Protein AF-A0A7S3DRD8-F1 (afdb_monomer_lite)

pLDDT: mean 80.16, std 14.07, range [37.59, 97.19]

Organism: NCBI:txid265537

Radius of gyration: 18.15 Å; chains: 1; bounding box: 46×50×41 Å

Foldseek 3Di:
DPDDDPDDDDDPVNCPVPVDDDLPALVVLLVVQAQFEEEFEEAPVSQVVLQVSCCSVPNVCRPPDDPVDDPQDKDWDADPPGGIRIYHRQADPVSRVVVLVVLCPPPPPRNGPYYHYDHDPCCVVPPCPPPVVVVVVVVD

Sequence (140 aa):
KTQEVLAWGWKHHSTHECNLKTRDAPSLLEHTLRHRNLTFVGDSMIRHLYHATCRQVGHGDAGAYNTSLGKWSDYSRHYKPDTTLDFKWAPYTDQLVEVVNQQLKLTDGKRPDVLIIGGGAWDLLHRTRDAANRTLLDSN

Secondary structure (DSSP, 8-state):
-----------GGGGTTTT------HHHHHHHHTT-EEEEEESHHHHHHHHHHHHHTT-TTTT---TTS-TT--EEEEETTTEEEEEEE--SHHHHHHHHHHHHT--SS---SEEEEE--HHHHHHTTTSHHHHHHHTT-

Structure (mmCIF, N/CA/C/O backbone):
data_AF-A0A7S3DRD8-F1
#
_entry.id   AF-A0A7S3DRD8-F1
#
loop_
_atom_site.group_PDB
_atom_site.id
_atom_site.type_symbol
_atom_site.label_atom_id
_atom_site.label_alt_id
_atom_site.label_comp_id
_atom_site.label_asym_id
_atom_site.label_entity_id
_atom_site.label_seq_id
_atom_site.pdbx_PDB_ins_code
_atom_site.Cartn_x
_atom_site.Cartn_y
_atom_site.Cartn_z
_atom_site.occupancy
_atom_site.B_iso_or_equiv
_atom_site.auth_seq_id
_atom_site.auth_comp_id
_atom_site.auth_asym_id
_atom_site.auth_atom_id
_atom_site.pdbx_PDB_model_num
ATOM 1 N N . LYS A 1 1 ? -11.146 31.100 -6.880 1.00 37.59 1 LYS A N 1
ATOM 2 C CA . LYS A 1 1 ? -11.158 30.426 -8.200 1.00 37.59 1 LYS A CA 1
ATOM 3 C C . LYS A 1 1 ? -10.933 28.944 -7.950 1.00 37.59 1 LYS A C 1
ATOM 5 O O . LYS A 1 1 ? -9.840 28.587 -7.539 1.00 37.59 1 LYS A O 1
ATOM 10 N N . THR A 1 2 ? -11.966 28.120 -8.079 1.00 44.19 2 THR A N 1
ATOM 11 C CA . THR A 1 2 ? -11.849 26.657 -8.036 1.00 44.19 2 THR A CA 1
ATOM 12 C C . THR A 1 2 ? -11.122 26.233 -9.307 1.00 44.19 2 THR A C 1
ATOM 14 O O . THR A 1 2 ? -11.596 26.500 -10.406 1.00 44.19 2 THR A O 1
ATOM 17 N N . GLN A 1 3 ? -9.914 25.699 -9.163 1.00 49.53 3 GLN A N 1
ATOM 18 C CA . GLN A 1 3 ? -9.120 25.217 -10.285 1.00 49.53 3 GLN A CA 1
ATOM 19 C C . GLN A 1 3 ? -9.735 23.895 -10.754 1.00 49.53 3 GLN A C 1
ATOM 21 O O . GLN A 1 3 ? -9.782 22.939 -9.982 1.00 49.53 3 GLN A O 1
ATOM 26 N N . GLU A 1 4 ? -10.250 23.850 -11.984 1.00 54.88 4 GLU A N 1
ATOM 27 C CA . GLU A 1 4 ? -10.707 22.595 -12.581 1.00 54.88 4 GLU A CA 1
ATOM 28 C C . GLU A 1 4 ? -9.502 21.670 -12.763 1.00 54.88 4 GLU A C 1
ATOM 30 O O . GLU A 1 4 ? -8.574 21.952 -13.523 1.00 54.88 4 GLU A O 1
ATOM 35 N N . VAL A 1 5 ? -9.494 20.567 -12.017 1.00 64.81 5 VAL A N 1
ATOM 36 C CA . VAL A 1 5 ? -8.514 19.500 -12.191 1.00 64.81 5 VAL A CA 1
ATOM 37 C C . VAL A 1 5 ? -9.007 18.629 -13.343 1.00 64.81 5 VAL A C 1
ATOM 39 O O . VAL A 1 5 ? -9.968 17.879 -13.189 1.00 64.81 5 VAL A O 1
ATOM 42 N N . LEU A 1 6 ? -8.358 18.730 -14.505 1.00 69.12 6 LEU A N 1
ATOM 43 C CA . LEU A 1 6 ? -8.594 17.818 -15.624 1.00 69.12 6 LEU A CA 1
ATOM 44 C C . LEU A 1 6 ? -8.043 16.435 -15.254 1.00 69.12 6 LEU A C 1
ATOM 46 O O . LEU A 1 6 ? -6.847 16.176 -15.379 1.00 69.12 6 LEU A O 1
ATOM 50 N N . ALA A 1 7 ? -8.916 15.555 -14.770 1.00 70.06 7 ALA A N 1
ATOM 51 C CA . ALA A 1 7 ? -8.588 14.170 -14.461 1.00 70.06 7 ALA A CA 1
ATOM 52 C C . ALA A 1 7 ? -9.346 13.221 -15.397 1.00 70.06 7 ALA A C 1
ATOM 54 O O . ALA A 1 7 ? -10.546 13.381 -15.625 1.00 70.06 7 ALA A O 1
ATOM 55 N N . TRP A 1 8 ? -8.649 12.209 -15.920 1.00 75.56 8 TRP A N 1
ATOM 56 C CA . TRP A 1 8 ? -9.304 11.076 -16.571 1.00 75.56 8 TRP A CA 1
ATOM 57 C C . TRP A 1 8 ? -9.990 10.220 -15.507 1.00 75.56 8 TRP A C 1
ATOM 59 O O . TRP A 1 8 ? -9.401 9.907 -14.472 1.00 75.56 8 TRP A O 1
ATOM 69 N N . GLY A 1 9 ? -11.230 9.827 -15.768 1.00 74.50 9 GLY A N 1
ATOM 70 C CA . GLY A 1 9 ? -12.009 8.996 -14.863 1.00 74.50 9 GLY A CA 1
ATOM 71 C C . GLY A 1 9 ? -13.046 8.185 -15.620 1.00 74.50 9 GLY A C 1
ATOM 72 O O . GLY A 1 9 ? -13.429 8.526 -16.742 1.00 74.50 9 GLY A O 1
ATOM 73 N N . TRP A 1 10 ? -13.503 7.101 -14.999 1.00 74.38 10 TRP A N 1
ATOM 74 C CA . TRP A 1 10 ? -14.639 6.344 -15.508 1.00 74.38 10 TRP A CA 1
ATOM 75 C C . TRP A 1 10 ? -15.873 7.244 -15.506 1.00 74.38 10 TRP A C 1
ATOM 77 O O . TRP A 1 10 ? -16.213 7.839 -14.483 1.00 74.38 10 TRP A O 1
ATOM 87 N N . LYS A 1 11 ? -16.528 7.379 -16.663 1.00 71.75 11 LYS A N 1
ATOM 88 C CA . LYS A 1 11 ? -17.742 8.190 -16.766 1.00 71.75 11 LYS A CA 1
ATOM 89 C C . LYS A 1 11 ? -18.858 7.505 -15.987 1.00 71.75 11 LYS A C 1
ATOM 91 O O . LYS A 1 11 ? -18.959 6.283 -16.004 1.00 71.75 11 LYS A O 1
ATOM 96 N N . HIS A 1 12 ? -19.738 8.297 -15.377 1.00 64.94 12 HIS A N 1
ATOM 97 C CA . HIS A 1 12 ? -20.842 7.781 -14.564 1.00 64.94 12 HIS A CA 1
ATOM 98 C C . HIS A 1 12 ? -21.689 6.736 -15.307 1.00 64.94 12 HIS A C 1
ATOM 100 O O . HIS A 1 12 ? -22.111 5.774 -14.693 1.00 64.94 12 HIS A O 1
ATOM 106 N N . HIS A 1 13 ? -21.904 6.870 -16.623 1.00 66.62 13 HIS A N 1
ATOM 107 C CA . HIS A 1 13 ? -22.649 5.882 -17.421 1.00 66.62 13 HIS A CA 1
ATOM 108 C C . HIS A 1 13 ? -21.905 4.551 -17.618 1.00 66.62 13 HIS A C 1
ATOM 110 O O . HIS A 1 13 ? -22.546 3.512 -17.697 1.00 66.62 13 HIS A O 1
ATOM 116 N N . SER A 1 14 ? -20.569 4.564 -17.647 1.00 68.12 14 SER A N 1
ATOM 117 C CA . SER A 1 14 ? -19.736 3.369 -17.844 1.00 68.12 14 SER A CA 1
ATOM 118 C C . SER A 1 14 ? -19.757 2.416 -16.645 1.00 68.12 14 SER A C 1
ATOM 120 O O . SER A 1 14 ? -19.257 1.302 -16.739 1.00 68.12 14 SER A O 1
ATOM 122 N N . THR A 1 15 ? -20.296 2.853 -15.504 1.00 68.56 15 THR A N 1
ATOM 123 C CA . THR A 1 15 ? -20.281 2.101 -14.245 1.00 68.56 15 THR A CA 1
ATOM 124 C C . THR A 1 15 ? -21.640 1.499 -13.869 1.00 68.56 15 THR A C 1
ATOM 126 O O . THR A 1 15 ? -21.683 0.662 -12.965 1.00 68.56 15 THR A O 1
ATOM 129 N N . HIS A 1 16 ? -22.738 1.867 -14.555 1.00 64.94 16 HIS A N 1
ATOM 130 C CA . HIS A 1 16 ? -24.095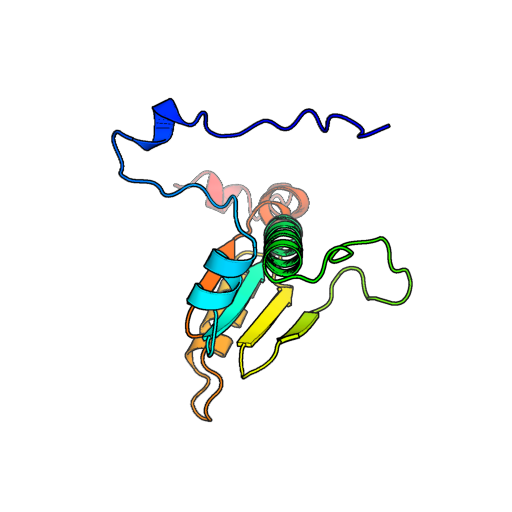 1.352 -14.262 1.00 64.94 16 HIS A CA 1
ATOM 131 C C . HIS A 1 16 ? -24.257 -0.117 -14.617 1.00 64.94 16 HIS A C 1
ATOM 133 O O . HIS A 1 16 ? -24.883 -0.850 -13.860 1.00 64.94 16 HIS A O 1
ATOM 139 N N . GLU A 1 17 ? -23.649 -0.559 -15.716 1.00 74.81 17 GLU A N 1
ATOM 140 C CA . GLU A 1 17 ? -23.740 -1.953 -16.169 1.00 74.81 17 GLU A CA 1
ATOM 141 C C . GLU A 1 17 ? -23.126 -2.933 -15.155 1.00 74.81 17 GLU A C 1
ATOM 143 O O . GLU A 1 17 ? -23.552 -4.081 -15.059 1.00 74.81 17 GLU A O 1
ATOM 148 N N . CYS A 1 18 ? -22.183 -2.457 -14.332 1.00 73.56 18 CYS A N 1
ATOM 149 C CA . CYS A 1 18 ? -21.455 -3.265 -13.352 1.00 73.56 18 CYS A CA 1
ATOM 150 C C . CYS A 1 18 ? -21.769 -2.902 -11.890 1.00 73.56 18 CYS A C 1
ATOM 152 O O . CYS A 1 18 ? -21.070 -3.368 -10.991 1.00 73.56 18 CYS A O 1
ATOM 154 N N . ASN A 1 19 ? -22.774 -2.052 -11.625 1.00 71.25 19 ASN A N 1
ATOM 155 C CA . ASN A 1 19 ? -23.084 -1.532 -10.281 1.00 71.25 19 ASN A CA 1
ATOM 156 C C . ASN A 1 19 ? -21.873 -0.929 -9.536 1.00 71.25 19 ASN A C 1
ATOM 158 O O . ASN A 1 19 ? -21.842 -0.898 -8.300 1.00 71.25 19 ASN A O 1
ATOM 162 N N . LEU A 1 20 ? -20.871 -0.428 -10.265 1.00 72.81 20 LEU A N 1
ATOM 163 C CA . LEU A 1 20 ? -19.684 0.153 -9.652 1.00 72.81 20 LEU A CA 1
ATOM 164 C C . LEU A 1 20 ? -20.066 1.503 -9.033 1.00 72.81 20 LEU A C 1
ATOM 166 O O . LEU A 1 20 ? -20.421 2.455 -9.728 1.00 72.81 20 LEU A O 1
ATOM 170 N N . LYS A 1 21 ? -20.023 1.569 -7.700 1.00 70.56 21 LYS A N 1
ATOM 171 C CA . LYS A 1 21 ? -20.370 2.775 -6.943 1.00 70.56 21 LYS A CA 1
ATOM 172 C C . LYS A 1 21 ? -19.274 3.825 -7.100 1.00 70.56 21 LYS A C 1
ATOM 174 O O . LYS A 1 21 ? -18.094 3.533 -6.888 1.00 70.56 21 LYS A O 1
ATOM 179 N N . THR A 1 22 ? -19.665 5.046 -7.455 1.00 68.12 22 THR A N 1
ATOM 180 C CA . THR A 1 22 ? -18.746 6.183 -7.484 1.00 68.12 22 THR A CA 1
ATOM 181 C C . THR A 1 22 ? -18.304 6.536 -6.063 1.00 68.12 22 THR A C 1
ATOM 183 O O . THR A 1 22 ? -19.034 6.351 -5.087 1.00 68.12 22 THR A O 1
ATOM 186 N N . ARG A 1 23 ? -17.054 6.983 -5.930 1.00 64.44 23 ARG A N 1
ATOM 187 C CA . ARG A 1 23 ? -16.398 7.261 -4.641 1.00 64.44 23 ARG A CA 1
ATOM 188 C C . ARG A 1 23 ? -16.389 8.759 -4.357 1.00 64.44 23 ARG A C 1
ATOM 190 O O . ARG A 1 23 ? -15.349 9.327 -4.039 1.00 64.44 23 ARG A O 1
ATOM 197 N N . ASP A 1 24 ? -17.546 9.390 -4.505 1.00 60.00 24 ASP A N 1
ATOM 198 C CA . ASP A 1 24 ? -17.640 10.856 -4.507 1.00 60.00 24 ASP A CA 1
ATOM 199 C C . ASP A 1 24 ? -17.702 11.441 -3.086 1.00 60.00 24 ASP A C 1
ATOM 201 O O . ASP A 1 24 ? -17.519 12.639 -2.891 1.00 60.00 24 ASP A O 1
ATOM 205 N N . ALA A 1 25 ? -17.907 10.590 -2.076 1.00 61.25 25 ALA A N 1
ATOM 206 C CA . ALA A 1 25 ? -17.920 10.976 -0.675 1.00 61.25 25 ALA A CA 1
ATOM 207 C C . ALA A 1 25 ? -16.737 10.326 0.072 1.00 61.25 25 ALA A C 1
ATOM 209 O O . ALA A 1 25 ? -16.738 9.101 0.245 1.00 61.25 25 ALA A O 1
ATOM 210 N N . PRO A 1 26 ? -15.761 11.111 0.576 1.00 64.12 26 PRO A N 1
ATOM 211 C CA . PRO A 1 26 ? -14.696 10.619 1.461 1.00 64.12 26 PRO A CA 1
ATOM 212 C C . PRO A 1 26 ? -15.229 9.787 2.642 1.00 64.12 26 PRO A C 1
ATOM 214 O O . PRO A 1 26 ? -14.623 8.796 3.047 1.00 64.12 26 PRO A O 1
ATOM 217 N N . SER A 1 27 ? -16.433 10.117 3.122 1.00 64.69 27 SER A N 1
ATOM 218 C CA . SER A 1 27 ? -17.128 9.410 4.202 1.00 64.69 27 SER A CA 1
ATOM 219 C C . SER A 1 27 ? -17.503 7.959 3.874 1.00 64.69 27 SER A C 1
ATOM 221 O O . SER A 1 27 ? -17.571 7.135 4.784 1.00 64.69 27 SER A O 1
ATOM 223 N N . LEU A 1 28 ? -17.722 7.605 2.600 1.00 70.56 28 LEU A N 1
ATOM 224 C CA . LEU A 1 28 ? -18.061 6.232 2.210 1.00 70.56 28 LEU A CA 1
ATOM 225 C C . LEU A 1 28 ? -16.850 5.307 2.356 1.00 70.56 28 LEU A C 1
ATOM 227 O O . LEU A 1 28 ? -16.972 4.194 2.873 1.00 70.56 28 LEU A O 1
ATOM 231 N N . LEU A 1 29 ? -15.679 5.764 1.902 1.00 73.88 29 LEU A N 1
ATOM 232 C CA . LEU A 1 29 ? -14.456 4.977 2.016 1.00 73.88 29 LEU A CA 1
ATOM 233 C C . LEU A 1 29 ? -13.988 4.925 3.468 1.00 73.88 29 LEU A C 1
ATOM 235 O O . LEU A 1 29 ? -13.647 3.845 3.938 1.00 73.88 29 LEU A O 1
ATOM 239 N N . GLU A 1 30 ? -14.050 6.050 4.185 1.00 74.50 30 GLU A N 1
ATOM 240 C CA . GLU A 1 30 ? -13.803 6.076 5.626 1.00 74.50 30 GLU A CA 1
ATOM 241 C C . GLU A 1 30 ? -14.667 5.026 6.332 1.00 74.50 30 GLU A C 1
ATOM 243 O O . GLU A 1 30 ? -14.122 4.172 7.021 1.00 74.50 30 GLU A O 1
ATOM 248 N N . HIS A 1 31 ? -15.988 5.014 6.099 1.00 77.88 31 HIS A N 1
ATOM 249 C CA . HIS A 1 31 ? -16.890 4.048 6.726 1.00 77.88 31 HIS A CA 1
ATOM 250 C C . HIS A 1 31 ? -16.555 2.594 6.363 1.00 77.88 31 HIS A C 1
ATOM 252 O O . HIS A 1 31 ? -16.535 1.741 7.251 1.00 77.88 31 HIS A O 1
ATOM 258 N N . THR A 1 32 ? -16.278 2.317 5.086 1.00 81.94 32 THR A N 1
ATOM 259 C CA . THR A 1 32 ? -15.958 0.963 4.593 1.00 81.94 32 THR A CA 1
ATOM 260 C C . THR A 1 32 ? -14.663 0.430 5.205 1.00 81.94 32 THR A C 1
ATOM 262 O O . THR A 1 32 ? -14.547 -0.762 5.480 1.00 81.94 32 THR A O 1
ATOM 265 N N . LEU A 1 33 ? -13.686 1.315 5.414 1.00 85.06 33 LEU A N 1
ATOM 266 C CA . LEU A 1 33 ? -12.370 0.967 5.938 1.00 85.06 33 LEU A CA 1
ATOM 267 C C . LEU A 1 33 ? -12.286 1.033 7.468 1.00 85.06 33 LEU A C 1
ATOM 269 O O . LEU A 1 33 ? -11.223 0.735 8.010 1.00 85.06 33 LEU A O 1
ATOM 273 N N . ARG A 1 34 ? -13.364 1.394 8.182 1.00 85.81 34 ARG A N 1
ATOM 274 C CA . ARG A 1 34 ? -13.375 1.394 9.657 1.00 85.81 34 ARG A CA 1
ATOM 275 C C . ARG A 1 34 ? -13.036 0.011 10.201 1.00 85.81 34 ARG A C 1
ATOM 277 O O . ARG A 1 34 ? -13.640 -0.972 9.781 1.00 85.81 34 ARG A O 1
ATOM 284 N N . HIS A 1 35 ? -12.136 -0.030 11.184 1.00 88.44 35 HIS A N 1
ATOM 285 C CA . HIS A 1 35 ? -11.701 -1.265 11.850 1.00 88.44 35 HIS A CA 1
ATOM 286 C C . HIS A 1 35 ? -10.998 -2.254 10.907 1.00 88.44 35 HIS A C 1
ATOM 288 O O . HIS A 1 35 ? -11.124 -3.464 11.082 1.00 88.44 35 HIS A O 1
ATOM 294 N N . ARG A 1 36 ? -10.333 -1.749 9.857 1.00 90.75 36 ARG A N 1
ATOM 295 C CA . ARG A 1 36 ? -9.627 -2.568 8.865 1.00 90.75 36 ARG A CA 1
ATOM 296 C C . ARG A 1 36 ? -8.163 -2.185 8.764 1.00 90.75 36 ARG A C 1
ATOM 298 O O . ARG A 1 36 ? -7.824 -1.005 8.699 1.00 90.75 36 ARG A O 1
ATOM 305 N N . ASN A 1 37 ? -7.333 -3.207 8.632 1.00 91.25 37 ASN A N 1
ATOM 306 C CA . ASN A 1 37 ? -5.900 -3.101 8.431 1.00 91.25 37 ASN A CA 1
ATOM 307 C C . ASN A 1 37 ? -5.576 -3.450 6.979 1.00 91.25 37 ASN A C 1
ATOM 309 O O . ASN A 1 37 ? -5.741 -4.590 6.537 1.00 91.25 37 ASN A O 1
ATOM 313 N N . LEU A 1 38 ? -5.153 -2.449 6.213 1.00 94.25 38 LEU A N 1
ATOM 314 C CA . LEU A 1 38 ? -4.801 -2.590 4.806 1.00 94.25 38 LEU A CA 1
ATOM 315 C C . LEU A 1 38 ? -3.287 -2.519 4.669 1.00 94.25 38 LEU A C 1
ATOM 317 O O . LEU A 1 38 ? -2.686 -1.506 5.027 1.00 94.25 38 LEU A O 1
ATOM 321 N N . THR A 1 39 ? -2.693 -3.536 4.052 1.00 95.69 39 THR A N 1
ATOM 322 C CA . THR A 1 39 ? -1.264 -3.536 3.729 1.00 95.69 39 THR A CA 1
ATOM 323 C C . THR A 1 39 ? -1.067 -3.485 2.221 1.00 95.69 39 THR A C 1
ATOM 325 O O . THR A 1 39 ? -1.583 -4.313 1.475 1.00 95.69 39 THR A O 1
ATOM 328 N N . PHE A 1 40 ? -0.287 -2.512 1.772 1.00 96.94 40 PHE A N 1
ATOM 329 C CA . PHE A 1 40 ? 0.141 -2.310 0.397 1.00 96.94 40 PHE A CA 1
ATOM 330 C C . PHE A 1 40 ? 1.585 -2.799 0.265 1.00 96.94 40 PHE A C 1
ATOM 332 O O . PHE A 1 40 ? 2.453 -2.321 0.986 1.00 96.94 40 PHE A O 1
ATOM 339 N N . VAL A 1 41 ? 1.866 -3.730 -0.642 1.00 97.19 41 VAL A N 1
ATOM 340 C CA . VAL A 1 41 ? 3.209 -4.297 -0.847 1.00 97.19 41 VAL A CA 1
ATOM 341 C C . VAL A 1 41 ? 3.620 -4.094 -2.294 1.00 97.19 41 VAL A C 1
ATOM 343 O O . VAL A 1 41 ? 2.916 -4.545 -3.202 1.00 97.19 41 VAL A O 1
ATOM 346 N N . GLY A 1 42 ? 4.742 -3.413 -2.522 1.00 96.19 42 GLY A N 1
ATOM 347 C CA . GLY A 1 42 ? 5.196 -3.195 -3.889 1.00 96.19 42 GLY A CA 1
ATOM 348 C C . GLY A 1 42 ? 6.220 -2.094 -4.102 1.00 96.19 42 GLY A C 1
ATOM 349 O O . GLY A 1 42 ? 6.941 -1.681 -3.192 1.00 96.19 42 GLY A O 1
ATOM 350 N N . ASP A 1 43 ? 6.251 -1.615 -5.344 1.00 93.88 43 ASP A N 1
ATOM 351 C CA . ASP A 1 43 ? 7.111 -0.530 -5.810 1.00 93.88 43 ASP A CA 1
ATOM 352 C C . ASP A 1 43 ? 6.448 0.863 -5.690 1.00 93.88 43 ASP A C 1
ATOM 354 O O . ASP A 1 43 ? 5.475 1.089 -4.959 1.00 93.88 43 ASP A O 1
ATOM 358 N N . SER A 1 44 ? 6.990 1.844 -6.420 1.00 92.38 44 SER A N 1
ATOM 359 C CA . SER A 1 44 ? 6.474 3.212 -6.453 1.00 92.38 44 SER A CA 1
ATOM 360 C C . SER A 1 44 ? 5.017 3.323 -6.910 1.00 92.38 44 SER A C 1
ATOM 362 O O . SER A 1 44 ? 4.323 4.221 -6.438 1.00 92.38 44 SER A O 1
ATOM 364 N N . MET A 1 45 ? 4.532 2.442 -7.787 1.00 93.25 45 MET A N 1
ATOM 365 C CA . MET A 1 45 ? 3.147 2.472 -8.269 1.00 93.25 45 MET A CA 1
ATOM 366 C C . MET A 1 45 ? 2.176 2.138 -7.136 1.00 93.25 45 MET A C 1
ATOM 368 O O . MET A 1 45 ? 1.210 2.868 -6.902 1.00 93.25 45 MET A O 1
ATOM 372 N N . ILE A 1 46 ? 2.484 1.096 -6.362 1.00 96.06 46 ILE A N 1
ATOM 373 C CA . ILE A 1 46 ? 1.697 0.721 -5.182 1.00 96.06 46 ILE A CA 1
ATOM 374 C C . ILE A 1 46 ? 1.803 1.774 -4.082 1.00 96.06 46 ILE A C 1
ATOM 376 O O . ILE A 1 46 ? 0.802 2.091 -3.439 1.00 96.06 46 ILE A O 1
ATOM 380 N N . ARG A 1 47 ? 2.961 2.421 -3.923 1.00 94.56 47 ARG A N 1
ATOM 381 C CA . ARG A 1 47 ? 3.082 3.578 -3.027 1.00 94.56 47 ARG A CA 1
ATOM 382 C C . ARG A 1 47 ? 2.158 4.734 -3.422 1.00 94.56 47 ARG A C 1
ATOM 384 O O . ARG A 1 47 ? 1.559 5.367 -2.553 1.00 94.56 47 ARG A O 1
ATOM 391 N N . HIS A 1 48 ? 2.028 5.034 -4.714 1.00 93.44 48 HIS A N 1
ATOM 392 C CA . HIS A 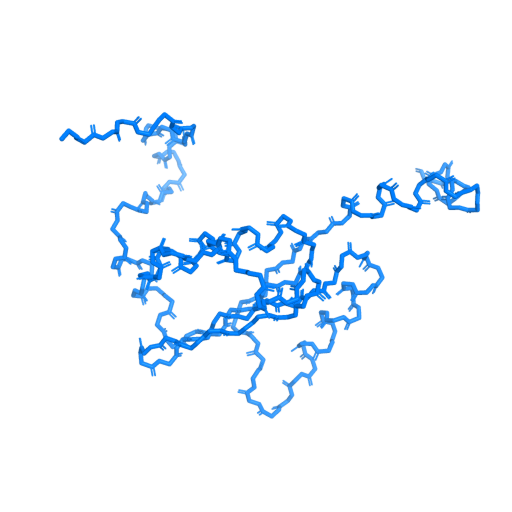1 48 ? 1.100 6.071 -5.171 1.00 93.44 48 HIS A CA 1
ATOM 393 C C . HIS A 1 48 ? -0.356 5.702 -4.870 1.00 93.44 48 HIS A C 1
ATOM 395 O O . HIS A 1 48 ? -1.122 6.573 -4.450 1.00 93.44 48 HIS A O 1
ATOM 401 N N . LEU A 1 49 ? -0.716 4.423 -5.004 1.00 94.56 49 LEU A N 1
ATOM 402 C CA . LEU A 1 49 ? -2.033 3.917 -4.618 1.00 94.56 49 LEU A CA 1
ATOM 403 C C . LEU A 1 49 ? -2.273 4.008 -3.102 1.00 94.56 49 LEU A C 1
ATOM 405 O O . LEU A 1 49 ? -3.350 4.433 -2.681 1.00 94.56 49 LEU A O 1
ATOM 409 N N . TYR A 1 50 ? -1.268 3.689 -2.283 1.00 95.12 50 TYR A N 1
ATOM 410 C CA . TYR A 1 50 ? -1.305 3.895 -0.834 1.00 95.12 50 TYR A CA 1
ATOM 411 C C . TYR A 1 50 ? -1.595 5.364 -0.497 1.00 95.12 50 TYR A C 1
ATOM 413 O O . TYR A 1 50 ? -2.565 5.661 0.196 1.00 95.12 50 TYR A O 1
ATOM 421 N N . HIS A 1 51 ? -0.839 6.310 -1.067 1.00 93.88 51 HIS A N 1
ATOM 422 C CA . HIS A 1 51 ? -1.080 7.737 -0.840 1.00 93.88 51 HIS A CA 1
ATOM 423 C C . HIS A 1 51 ? -2.454 8.201 -1.341 1.00 93.88 51 HIS A C 1
ATOM 425 O O . HIS A 1 51 ? -3.099 9.009 -0.675 1.00 93.88 51 HIS A O 1
ATOM 431 N N . ALA A 1 52 ? -2.926 7.694 -2.483 1.00 91.06 52 ALA A N 1
ATOM 432 C CA . ALA A 1 52 ? -4.274 7.981 -2.969 1.00 91.06 52 ALA A CA 1
ATOM 433 C C . ALA A 1 52 ? -5.347 7.485 -1.991 1.00 91.06 52 ALA A C 1
ATOM 435 O O . ALA A 1 52 ? -6.290 8.217 -1.701 1.00 91.06 52 ALA A O 1
ATOM 436 N N . THR A 1 53 ? -5.160 6.295 -1.420 1.00 90.31 53 THR A N 1
ATOM 437 C CA . THR A 1 53 ? -6.048 5.743 -0.391 1.00 90.31 53 THR A CA 1
ATOM 438 C C . THR A 1 53 ? -6.020 6.598 0.875 1.00 90.31 53 THR A C 1
ATOM 440 O O . THR A 1 53 ? -7.080 6.970 1.370 1.00 90.31 53 THR A O 1
ATOM 443 N N . CYS A 1 54 ? -4.835 7.011 1.343 1.00 90.62 54 CYS A N 1
ATOM 444 C CA . CYS A 1 54 ? -4.685 7.928 2.477 1.00 90.62 54 CYS A CA 1
ATOM 445 C C . CYS A 1 54 ? -5.452 9.245 2.282 1.00 90.62 54 CYS A C 1
ATOM 447 O O . CYS A 1 54 ? -6.085 9.727 3.221 1.00 90.62 54 CYS A O 1
ATOM 449 N N . ARG A 1 55 ? -5.416 9.829 1.074 1.00 88.25 55 ARG A N 1
ATOM 450 C CA . ARG A 1 55 ? -6.183 11.049 0.766 1.00 88.25 55 ARG A CA 1
ATOM 451 C C . ARG A 1 55 ? -7.685 10.806 0.851 1.00 88.25 55 ARG A C 1
ATOM 453 O O . ARG A 1 55 ? -8.395 11.626 1.423 1.00 88.25 55 ARG A O 1
ATOM 460 N N . GLN A 1 56 ? -8.152 9.665 0.349 1.00 84.69 56 GLN A N 1
ATOM 461 C CA . GLN A 1 56 ? -9.575 9.326 0.356 1.00 84.69 56 GLN A CA 1
ATOM 462 C C . GLN A 1 56 ? -10.140 9.037 1.753 1.00 84.69 56 GLN A C 1
ATOM 464 O O . GLN A 1 56 ? -11.338 9.196 1.956 1.00 84.69 56 GLN A O 1
ATOM 469 N N . VAL A 1 57 ? -9.297 8.668 2.723 1.00 84.94 57 VAL A N 1
ATOM 470 C CA . VAL A 1 57 ? -9.688 8.524 4.140 1.00 84.94 57 VAL A CA 1
ATOM 471 C C . VAL A 1 57 ? -9.474 9.801 4.969 1.00 84.94 57 VAL A C 1
ATOM 473 O O . VAL A 1 57 ? -9.561 9.762 6.192 1.00 84.94 57 VAL A O 1
ATOM 476 N N . GLY A 1 58 ? -9.176 10.936 4.325 1.00 81.94 58 GLY A N 1
ATOM 477 C CA . GLY A 1 58 ? -9.123 12.253 4.973 1.00 81.94 58 GLY A CA 1
ATOM 478 C C . GLY A 1 58 ? -7.728 12.854 5.181 1.00 81.94 58 GLY A C 1
ATOM 479 O O . GLY A 1 58 ? -7.625 13.958 5.710 1.00 81.94 58 GLY A O 1
ATOM 480 N N . HIS A 1 59 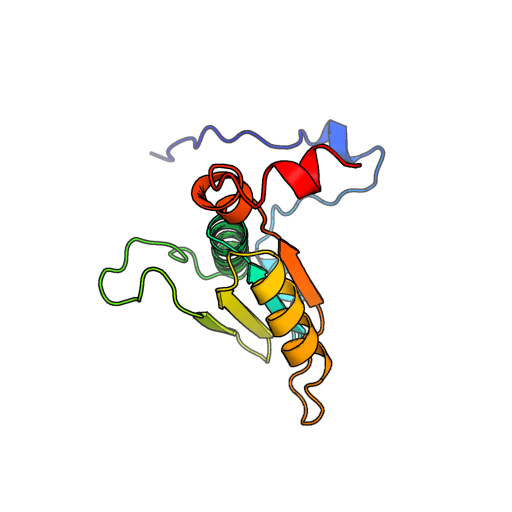? -6.644 12.199 4.748 1.00 85.75 59 HIS A N 1
ATOM 481 C CA . HIS A 1 59 ? -5.286 12.760 4.833 1.00 85.75 59 HIS A CA 1
ATOM 482 C C . HIS A 1 59 ? -4.900 13.477 3.529 1.00 85.75 59 HIS A C 1
ATOM 484 O O . HIS A 1 59 ? -4.168 12.929 2.702 1.00 85.75 59 HIS A O 1
ATOM 490 N N . GLY A 1 60 ? -5.433 14.685 3.322 1.00 84.25 60 GLY A N 1
ATOM 491 C CA . GLY A 1 60 ? -5.405 15.401 2.036 1.00 84.25 60 GLY A CA 1
ATOM 492 C C . GLY A 1 60 ? -4.017 15.659 1.429 1.00 84.25 60 GLY A C 1
ATOM 493 O O . GLY A 1 60 ? -3.878 15.678 0.209 1.00 84.25 60 GLY A O 1
ATOM 494 N N . ASP A 1 61 ? -2.979 15.776 2.252 1.00 86.75 61 ASP A N 1
ATOM 495 C CA . ASP A 1 61 ? -1.579 15.994 1.862 1.00 86.75 61 ASP A CA 1
ATOM 496 C C . ASP A 1 61 ? -0.762 14.688 1.757 1.00 86.75 61 ASP A C 1
ATOM 498 O O . ASP A 1 61 ? 0.462 14.716 1.610 1.00 86.75 61 ASP A O 1
ATOM 502 N N . ALA A 1 62 ? -1.397 13.508 1.816 1.00 89.06 62 ALA A N 1
ATOM 503 C CA . ALA A 1 62 ? -0.668 12.248 1.684 1.00 89.06 62 ALA A CA 1
ATOM 504 C C . ALA A 1 62 ? 0.050 12.153 0.327 1.00 89.06 62 ALA A C 1
ATOM 506 O O . ALA A 1 62 ? -0.568 12.256 -0.738 1.00 89.06 62 ALA A O 1
ATOM 507 N N . GLY A 1 63 ? 1.360 11.896 0.380 1.00 85.19 63 GLY A N 1
ATOM 508 C CA . GLY A 1 63 ? 2.236 11.858 -0.791 1.00 85.19 63 GLY A CA 1
ATOM 509 C C . GLY A 1 63 ? 2.808 13.221 -1.194 1.00 85.19 63 GLY A C 1
ATOM 510 O O . GLY A 1 63 ? 3.485 13.293 -2.217 1.00 85.19 63 GLY A O 1
ATOM 511 N N . ALA A 1 64 ? 2.564 14.285 -0.415 1.00 86.12 64 ALA A N 1
ATOM 512 C CA . ALA A 1 64 ? 3.282 15.546 -0.563 1.00 86.12 64 ALA A CA 1
ATOM 513 C C . ALA A 1 64 ? 4.794 15.338 -0.383 1.00 86.12 64 ALA A C 1
ATOM 515 O O . ALA A 1 64 ? 5.240 14.441 0.339 1.00 86.12 64 ALA A O 1
ATOM 516 N N . TYR A 1 65 ? 5.584 16.168 -1.064 1.00 76.88 65 TYR A N 1
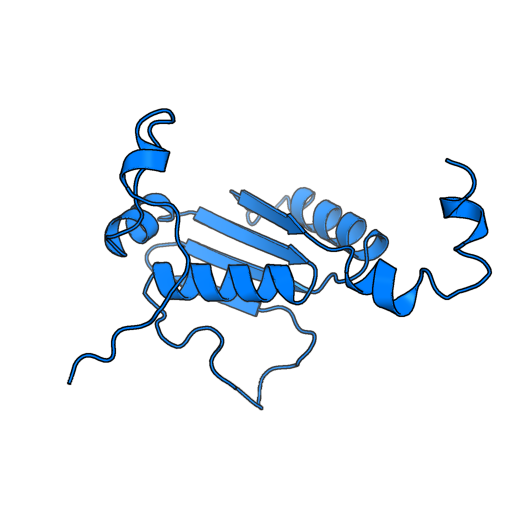ATOM 517 C CA . TYR A 1 65 ? 7.039 16.082 -1.037 1.00 76.88 65 TYR A CA 1
ATOM 518 C C . TYR A 1 65 ? 7.559 16.284 0.391 1.00 76.88 65 TYR A C 1
ATOM 520 O O . TYR A 1 65 ? 7.427 17.364 0.963 1.00 76.88 65 TYR A O 1
ATOM 528 N N . ASN A 1 66 ? 8.146 15.234 0.962 1.00 74.50 66 ASN A N 1
ATOM 529 C CA . ASN A 1 66 ? 8.742 15.248 2.290 1.00 74.50 66 ASN A CA 1
ATOM 530 C C . ASN A 1 66 ? 10.175 14.716 2.187 1.00 74.50 66 ASN A C 1
ATOM 532 O O . ASN A 1 66 ? 10.385 13.540 1.899 1.00 74.50 66 ASN A O 1
ATOM 536 N N . THR A 1 67 ? 11.156 15.589 2.413 1.00 69.94 67 THR A N 1
ATOM 537 C CA . THR A 1 67 ? 12.590 15.267 2.339 1.00 69.94 67 THR A CA 1
ATOM 538 C C . THR A 1 67 ? 13.099 14.472 3.537 1.00 69.94 67 THR A C 1
ATOM 540 O O . THR A 1 67 ? 14.200 13.932 3.482 1.00 69.94 67 THR A O 1
ATOM 543 N N . SER A 1 68 ? 12.321 14.392 4.616 1.00 72.94 68 SER A N 1
ATOM 544 C CA . SER A 1 68 ? 12.683 13.674 5.839 1.00 72.94 68 SER A CA 1
ATOM 545 C C . SER A 1 68 ? 12.352 12.182 5.774 1.00 72.94 68 SER A C 1
ATOM 547 O O . SER A 1 68 ? 12.872 11.409 6.575 1.00 72.94 68 SER A O 1
ATOM 549 N N . LEU A 1 69 ? 11.487 11.760 4.845 1.00 70.50 69 LEU A N 1
ATOM 550 C CA . LEU A 1 69 ? 11.125 10.356 4.663 1.00 70.50 69 LEU A CA 1
ATOM 551 C C . LEU A 1 69 ? 12.044 9.682 3.642 1.00 70.50 69 LEU A C 1
ATOM 553 O O . LEU A 1 69 ? 12.322 10.221 2.571 1.00 70.50 69 LEU A O 1
ATOM 557 N N . GLY A 1 70 ? 12.480 8.463 3.962 1.00 76.25 70 GLY A N 1
ATOM 558 C CA . GLY A 1 70 ? 13.275 7.647 3.051 1.00 76.25 70 GLY A CA 1
ATOM 559 C C . GLY A 1 70 ? 12.540 7.399 1.731 1.00 76.25 70 GLY A C 1
ATOM 560 O O . GLY A 1 70 ? 11.356 7.060 1.705 1.00 76.25 70 GLY A O 1
ATOM 561 N N . LYS A 1 71 ? 13.255 7.539 0.607 1.00 77.25 71 LYS A N 1
ATOM 562 C CA . LYS A 1 71 ? 12.702 7.284 -0.736 1.00 77.25 71 LYS A CA 1
ATOM 563 C C . LYS A 1 71 ? 12.314 5.816 -0.948 1.00 77.25 71 LYS A C 1
ATOM 565 O O . LYS A 1 71 ? 11.499 5.537 -1.820 1.00 77.25 71 LYS A O 1
ATOM 570 N N . TRP A 1 72 ? 12.884 4.886 -0.193 1.00 85.62 72 TRP A N 1
ATOM 571 C CA . TRP A 1 72 ? 12.668 3.442 -0.329 1.00 85.62 72 TRP A CA 1
ATOM 572 C C . TRP A 1 72 ? 12.397 2.833 1.045 1.00 85.62 72 TRP A C 1
ATOM 574 O O . TRP A 1 72 ? 13.156 2.001 1.528 1.00 85.62 72 TRP A O 1
ATOM 584 N N . SER A 1 73 ? 11.372 3.344 1.721 1.00 88.62 73 SER A N 1
ATOM 585 C CA . SER A 1 73 ? 11.030 2.936 3.078 1.00 88.62 73 SER A CA 1
ATOM 586 C C . SER A 1 73 ? 9.581 2.492 3.183 1.00 88.62 73 SER A C 1
ATOM 588 O O . SER A 1 73 ? 8.725 2.896 2.390 1.00 88.62 73 SER A O 1
ATOM 590 N N . ASP A 1 74 ? 9.319 1.717 4.225 1.00 93.44 74 ASP A N 1
ATOM 591 C CA . ASP A 1 74 ? 7.972 1.414 4.677 1.00 93.44 74 ASP A CA 1
ATOM 592 C C . ASP A 1 74 ? 7.278 2.675 5.207 1.00 93.44 74 ASP A C 1
ATOM 594 O O . ASP A 1 74 ? 7.923 3.597 5.719 1.00 93.44 74 ASP A O 1
ATOM 598 N N . TYR A 1 75 ? 5.949 2.692 5.128 1.00 92.12 75 TYR A N 1
ATOM 599 C CA . TYR A 1 75 ? 5.115 3.703 5.775 1.00 92.12 75 TYR A CA 1
ATOM 600 C C . TYR A 1 75 ? 4.006 3.028 6.569 1.00 92.12 75 TYR A C 1
ATOM 602 O O . TYR A 1 75 ? 3.535 1.959 6.201 1.00 92.12 75 TYR A O 1
ATOM 610 N N . SER A 1 76 ? 3.565 3.671 7.641 1.00 92.06 76 SER A N 1
ATOM 611 C CA . SER A 1 76 ? 2.425 3.215 8.428 1.00 92.06 76 SER A CA 1
ATOM 612 C C . SER A 1 76 ? 1.618 4.419 8.876 1.00 92.06 76 SER A C 1
ATOM 614 O O . SER A 1 76 ? 2.184 5.432 9.303 1.00 92.06 76 SER A O 1
ATOM 616 N N . ARG A 1 77 ? 0.296 4.333 8.753 1.00 90.81 77 ARG A N 1
ATOM 617 C CA . ARG A 1 77 ? -0.639 5.352 9.227 1.00 90.81 77 ARG A CA 1
ATOM 618 C C . ARG A 1 77 ? -1.790 4.699 9.960 1.00 90.81 77 ARG A C 1
ATOM 620 O O . ARG A 1 77 ? -2.387 3.746 9.474 1.00 90.81 77 ARG A O 1
ATOM 627 N N . HIS A 1 78 ? -2.113 5.278 11.106 1.00 90.38 78 HIS A N 1
ATOM 628 C CA . HIS A 1 78 ? -3.207 4.845 11.958 1.00 90.38 78 HIS A CA 1
ATOM 629 C C . HIS A 1 78 ? -4.291 5.922 11.941 1.00 90.38 78 HIS A C 1
ATOM 631 O O . HIS A 1 78 ? -4.016 7.100 12.181 1.00 90.38 78 HIS A O 1
ATOM 637 N N . TYR A 1 79 ? -5.516 5.508 11.648 1.00 86.56 79 TYR A N 1
ATOM 638 C CA . TYR A 1 79 ? -6.711 6.336 11.593 1.00 86.56 79 TYR A CA 1
ATOM 639 C C . TYR A 1 79 ? -7.683 5.878 12.680 1.00 86.56 79 TYR A C 1
ATOM 641 O O . TYR A 1 79 ? -7.829 4.685 12.946 1.00 86.56 79 TYR A O 1
ATOM 649 N N . LYS A 1 80 ? -8.363 6.831 13.322 1.00 79.69 80 LYS A N 1
ATOM 650 C CA . LYS A 1 80 ? -9.401 6.525 14.316 1.00 79.69 80 LYS A CA 1
ATOM 651 C C . LYS A 1 80 ? -10.657 5.981 13.611 1.00 79.69 80 LYS A C 1
ATOM 653 O O . LYS A 1 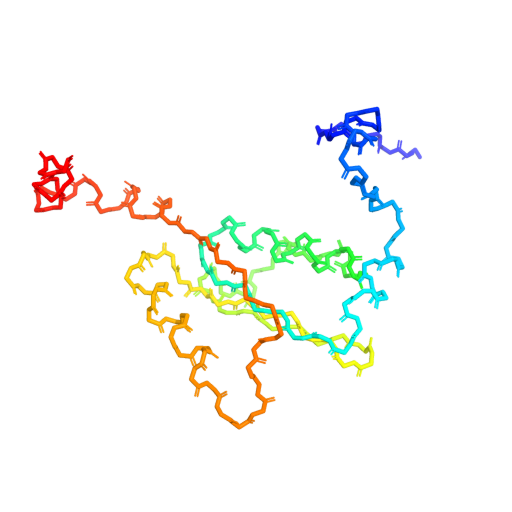80 ? -10.982 6.483 12.537 1.00 79.69 80 LYS A O 1
ATOM 658 N N . PRO A 1 81 ? -11.412 5.040 14.209 1.00 76.81 81 PRO A N 1
ATOM 659 C CA . PRO A 1 81 ? -11.195 4.439 15.528 1.00 76.81 81 PRO A CA 1
ATOM 660 C C . PRO A 1 81 ? -10.133 3.327 15.573 1.00 76.81 81 PRO A C 1
ATOM 662 O O . PRO A 1 81 ? -9.507 3.196 16.616 1.00 76.81 81 PRO A O 1
ATOM 665 N N . ASP A 1 82 ? -9.912 2.568 14.495 1.00 86.12 82 ASP A N 1
ATOM 666 C CA . ASP A 1 82 ? -8.955 1.443 14.480 1.00 86.12 82 ASP A CA 1
ATOM 667 C C . ASP A 1 82 ? -8.629 0.977 13.046 1.00 86.12 82 ASP A C 1
ATOM 669 O O . ASP A 1 82 ? -8.850 -0.167 12.669 1.00 86.12 82 ASP A O 1
ATOM 673 N N . THR A 1 83 ? -8.218 1.896 12.177 1.00 89.62 83 THR A N 1
ATOM 674 C CA . THR A 1 83 ? -7.896 1.579 10.776 1.00 89.62 83 THR A CA 1
ATOM 675 C C . THR A 1 83 ? -6.417 1.812 10.541 1.00 89.62 83 THR A C 1
ATOM 677 O O . THR A 1 83 ? -5.944 2.936 10.731 1.00 89.62 83 THR A O 1
ATOM 680 N N . THR A 1 84 ? -5.682 0.800 10.084 1.00 92.38 84 THR A N 1
ATOM 681 C CA . THR A 1 84 ? -4.284 0.976 9.669 1.00 92.38 84 THR A CA 1
ATOM 682 C C . THR A 1 84 ? -4.146 0.898 8.159 1.00 92.38 84 THR A C 1
ATOM 684 O O . THR A 1 84 ? -4.743 0.052 7.497 1.00 92.38 84 THR A O 1
ATOM 687 N N . LEU A 1 85 ? -3.360 1.816 7.600 1.00 94.00 85 LEU A N 1
ATOM 688 C CA . LEU A 1 85 ? -2.875 1.738 6.231 1.00 94.00 85 LEU A CA 1
ATOM 689 C C . LEU A 1 85 ? -1.353 1.615 6.301 1.00 94.00 85 LEU A C 1
ATOM 691 O O . LEU A 1 85 ? -0.670 2.552 6.720 1.00 94.00 85 LEU A O 1
ATOM 695 N N . ASP A 1 86 ? -0.833 0.475 5.869 1.00 94.88 86 ASP A N 1
ATOM 696 C CA . ASP A 1 86 ? 0.588 0.155 5.881 1.00 94.88 86 ASP A CA 1
ATOM 697 C C . ASP A 1 86 ? 1.106 0.005 4.452 1.00 94.88 86 ASP A C 1
ATOM 699 O O . ASP A 1 86 ? 0.453 -0.577 3.593 1.00 94.88 86 ASP A O 1
ATOM 703 N N . PHE A 1 87 ? 2.300 0.517 4.183 1.00 95.88 87 PHE A N 1
ATOM 704 C CA . PHE A 1 87 ? 3.019 0.319 2.933 1.00 95.88 87 PHE A CA 1
ATOM 705 C C . PHE A 1 87 ? 4.348 -0.373 3.218 1.00 95.88 87 PHE A C 1
ATOM 707 O O . PHE A 1 87 ? 5.125 0.097 4.051 1.00 95.88 87 PHE A O 1
ATOM 714 N N . LYS A 1 88 ? 4.609 -1.465 2.502 1.00 95.75 88 LYS A N 1
ATOM 715 C CA . LYS A 1 88 ? 5.849 -2.234 2.535 1.00 95.75 88 LYS A CA 1
ATOM 716 C C . LYS A 1 88 ? 6.575 -2.109 1.207 1.00 95.75 88 LYS A C 1
ATOM 718 O O . LYS A 1 88 ? 6.030 -2.464 0.158 1.00 95.75 88 LYS A O 1
ATOM 723 N N . TRP A 1 89 ? 7.804 -1.605 1.258 1.00 95.12 89 TRP A N 1
ATOM 724 C CA . TRP A 1 89 ? 8.629 -1.453 0.066 1.00 95.12 89 TRP A CA 1
ATOM 725 C C . TRP A 1 89 ? 9.208 -2.811 -0.349 1.00 95.12 89 TRP A C 1
ATOM 727 O O . TRP A 1 89 ? 10.087 -3.351 0.315 1.00 95.12 89 TRP A O 1
ATOM 737 N N . ALA A 1 90 ? 8.717 -3.350 -1.464 1.00 95.56 90 ALA A N 1
ATOM 738 C CA . ALA A 1 90 ? 9.174 -4.611 -2.044 1.00 95.56 90 ALA A CA 1
ATOM 739 C C . ALA A 1 90 ? 9.116 -4.503 -3.578 1.00 95.56 90 ALA A C 1
ATOM 741 O O . ALA A 1 90 ? 8.156 -4.959 -4.201 1.00 95.56 90 ALA A O 1
ATOM 742 N N . PRO A 1 91 ? 10.082 -3.802 -4.199 1.00 93.38 91 PRO A N 1
ATOM 743 C CA . PRO A 1 91 ? 9.975 -3.403 -5.598 1.00 93.38 91 PRO A CA 1
ATOM 744 C C . PRO A 1 91 ? 10.200 -4.554 -6.582 1.00 93.38 91 PRO A C 1
ATOM 746 O O . PRO A 1 91 ? 9.724 -4.490 -7.714 1.00 93.38 91 PRO A O 1
ATOM 749 N N . TYR A 1 92 ? 10.929 -5.583 -6.158 1.00 92.81 92 TYR A N 1
ATOM 750 C CA . TYR A 1 92 ? 11.256 -6.744 -6.970 1.00 92.81 92 TYR A CA 1
ATOM 751 C C . TYR A 1 92 ? 10.332 -7.923 -6.668 1.00 92.81 92 TYR A C 1
ATOM 753 O O . TYR A 1 92 ? 9.904 -8.109 -5.530 1.00 92.81 92 TYR A O 1
ATOM 761 N N . THR A 1 93 ? 10.051 -8.742 -7.679 1.00 90.50 93 THR A N 1
ATOM 762 C CA . THR A 1 93 ? 9.063 -9.829 -7.588 1.00 90.50 93 THR A CA 1
ATOM 763 C C . THR A 1 93 ? 9.421 -10.886 -6.533 1.00 90.50 93 THR A C 1
ATOM 765 O O . THR A 1 93 ? 8.551 -11.335 -5.791 1.00 90.50 93 THR A O 1
ATOM 768 N N . ASP A 1 94 ? 10.698 -11.242 -6.403 1.00 90.31 94 ASP A N 1
ATOM 769 C CA . ASP A 1 94 ? 11.216 -12.144 -5.362 1.00 90.31 94 ASP A CA 1
ATOM 770 C C . ASP A 1 94 ? 11.011 -11.580 -3.945 1.00 90.31 94 ASP A C 1
ATOM 772 O O . ASP A 1 94 ? 10.454 -12.257 -3.079 1.00 90.31 94 ASP A O 1
ATOM 776 N N . GLN A 1 95 ? 11.381 -10.316 -3.728 1.00 91.88 95 GLN A N 1
ATOM 777 C CA . GLN A 1 95 ? 11.177 -9.620 -2.452 1.00 91.88 95 GLN A CA 1
ATOM 778 C C . GLN A 1 95 ? 9.691 -9.488 -2.115 1.00 91.88 95 GLN A C 1
ATOM 780 O O . GLN A 1 95 ? 9.287 -9.621 -0.962 1.00 91.88 95 GLN A O 1
ATOM 785 N N . LEU A 1 96 ? 8.858 -9.243 -3.123 1.00 93.06 96 LEU A N 1
ATOM 786 C CA . LEU A 1 96 ? 7.415 -9.130 -2.974 1.00 93.06 96 LEU A CA 1
ATOM 787 C C . LEU A 1 96 ? 6.807 -10.449 -2.486 1.00 93.06 96 LEU A C 1
ATOM 789 O O . LEU A 1 96 ? 6.008 -10.422 -1.550 1.00 93.06 96 LEU A O 1
ATOM 793 N N . VAL A 1 97 ? 7.226 -11.599 -3.027 1.00 92.25 97 VAL A N 1
ATOM 794 C CA . VAL A 1 97 ? 6.794 -12.916 -2.520 1.00 92.25 97 VAL A CA 1
ATOM 795 C C . VAL A 1 97 ? 7.235 -13.123 -1.069 1.00 92.25 97 VAL A C 1
ATOM 797 O O . VAL A 1 97 ? 6.446 -13.603 -0.250 1.00 92.25 97 VAL A O 1
ATOM 800 N N . GLU A 1 98 ? 8.467 -12.750 -0.723 1.00 93.06 98 GLU A N 1
ATOM 801 C CA . GLU A 1 98 ? 8.973 -12.867 0.647 1.00 93.06 98 GLU A CA 1
ATOM 802 C C . GLU A 1 98 ? 8.145 -12.028 1.633 1.00 93.06 98 GLU A C 1
ATOM 804 O O . GLU A 1 98 ? 7.636 -12.559 2.624 1.00 93.06 98 GLU A O 1
ATOM 809 N N . VAL A 1 99 ? 7.937 -10.744 1.333 1.00 93.06 99 VAL A N 1
ATOM 810 C CA . VAL A 1 99 ? 7.185 -9.823 2.194 1.00 93.06 99 VAL A CA 1
ATOM 811 C C . VAL A 1 99 ? 5.725 -10.252 2.317 1.00 93.06 99 VAL A C 1
ATOM 813 O O . VAL A 1 99 ? 5.184 -10.253 3.421 1.00 93.06 99 VAL A O 1
ATOM 816 N N . VAL A 1 100 ? 5.082 -10.681 1.228 1.00 92.56 100 VAL A N 1
ATOM 817 C CA . VAL A 1 100 ? 3.708 -11.210 1.265 1.00 92.56 100 VAL A CA 1
ATOM 818 C C . VAL A 1 100 ? 3.617 -12.416 2.198 1.00 92.56 100 VAL A C 1
ATOM 820 O O . VAL A 1 100 ? 2.743 -12.459 3.064 1.00 92.56 100 VAL A O 1
ATOM 823 N N . ASN A 1 101 ? 4.548 -13.364 2.090 1.00 91.50 101 ASN A N 1
ATOM 824 C CA . ASN A 1 101 ? 4.583 -14.526 2.974 1.00 91.50 101 ASN A CA 1
ATOM 825 C C . ASN A 1 101 ? 4.795 -14.136 4.440 1.00 91.50 101 ASN A C 1
ATOM 827 O O . ASN A 1 101 ? 4.158 -14.716 5.317 1.00 91.50 101 ASN A O 1
ATOM 831 N N . GLN A 1 102 ? 5.652 -13.151 4.719 1.00 90.88 102 GLN A N 1
ATOM 832 C CA . GLN A 1 102 ? 5.834 -12.622 6.072 1.00 90.88 102 GLN A CA 1
ATOM 833 C C . GLN A 1 102 ? 4.532 -12.010 6.609 1.00 90.88 102 GLN A C 1
ATOM 835 O O . GLN A 1 102 ? 4.136 -12.338 7.723 1.00 90.88 102 GLN A O 1
ATOM 840 N N . GLN A 1 103 ? 3.823 -11.198 5.812 1.00 88.62 103 GLN A N 1
ATOM 841 C CA . GLN A 1 103 ? 2.545 -10.588 6.210 1.00 88.62 103 GLN A CA 1
ATOM 842 C C . GLN A 1 103 ? 1.447 -11.630 6.474 1.00 88.62 103 GLN A C 1
ATOM 844 O O . GLN A 1 103 ? 0.646 -11.472 7.393 1.00 88.62 103 GLN A O 1
ATOM 849 N N . LEU A 1 104 ? 1.410 -12.713 5.692 1.00 86.38 104 LEU A N 1
ATOM 850 C CA . LEU A 1 104 ? 0.428 -13.789 5.857 1.00 86.38 104 LEU A CA 1
ATOM 851 C C . LEU A 1 104 ? 0.709 -14.689 7.069 1.00 86.38 104 LEU A C 1
ATOM 853 O O . LEU A 1 104 ? -0.229 -15.269 7.615 1.00 86.38 104 LEU A O 1
ATOM 857 N N . LYS A 1 105 ? 1.974 -14.801 7.489 1.00 86.94 105 LYS A N 1
ATOM 858 C CA . LYS A 1 105 ? 2.410 -15.602 8.646 1.00 86.94 105 LYS A CA 1
ATOM 859 C C . LYS A 1 105 ? 2.296 -14.868 9.986 1.00 86.94 105 LYS A C 1
ATOM 861 O O . LYS A 1 105 ? 2.612 -15.462 11.011 1.00 86.94 105 LYS A O 1
ATOM 866 N N . LEU A 1 106 ? 1.863 -13.606 10.005 1.00 78.00 106 LEU A N 1
ATOM 867 C CA . LEU A 1 106 ? 1.646 -12.859 11.246 1.00 78.00 106 LEU A CA 1
ATOM 868 C C . LEU A 1 106 ? 0.519 -13.513 12.064 1.00 78.00 106 LEU A C 1
ATOM 870 O O . LEU A 1 106 ? -0.656 -13.388 11.724 1.00 78.00 106 LEU A O 1
ATOM 874 N N . THR A 1 107 ? 0.885 -14.217 13.138 1.00 57.34 107 THR A N 1
ATOM 875 C CA . THR A 1 107 ? -0.044 -14.932 14.032 1.00 57.34 107 THR A CA 1
ATOM 876 C C . THR A 1 107 ? -0.526 -14.082 15.209 1.00 57.34 107 THR A C 1
ATOM 878 O O . THR A 1 107 ? -1.665 -14.240 15.636 1.00 57.34 107 THR A O 1
ATOM 881 N N . ASP A 1 108 ? 0.274 -13.115 15.669 1.00 60.84 108 ASP A N 1
ATOM 882 C CA . ASP A 1 108 ? -0.006 -12.321 16.881 1.00 60.84 108 ASP A CA 1
ATOM 883 C C . ASP A 1 108 ? -0.802 -11.030 16.607 1.00 60.84 108 ASP A C 1
ATOM 885 O O . ASP A 1 108 ? -0.525 -9.958 17.142 1.00 60.84 108 ASP A O 1
ATOM 889 N N . GLY A 1 109 ? -1.837 -11.130 15.767 1.00 56.91 109 GLY A N 1
ATOM 890 C CA . GLY A 1 109 ? -2.919 -10.136 15.747 1.00 56.91 109 GLY A CA 1
ATOM 891 C C . GLY A 1 109 ? -2.759 -8.934 14.812 1.00 56.91 109 GLY A C 1
ATOM 892 O O . GLY A 1 109 ? -3.497 -7.965 14.955 1.00 56.91 109 GLY A O 1
ATOM 893 N N . LYS A 1 110 ? -1.853 -8.974 13.827 1.00 68.62 110 LYS A N 1
ATOM 894 C CA . LYS A 1 110 ? -1.757 -7.922 12.788 1.00 68.62 110 LYS A CA 1
ATOM 895 C C . LYS A 1 110 ? -1.663 -8.464 11.367 1.00 68.62 110 LYS A C 1
ATOM 897 O O . LYS A 1 110 ? -0.991 -7.888 10.516 1.00 68.62 110 LYS A O 1
ATOM 902 N N . ARG A 1 111 ? -2.333 -9.583 11.093 1.00 84.62 111 ARG A N 1
ATOM 903 C CA . ARG A 1 111 ? -2.556 -9.975 9.702 1.00 84.62 111 ARG A CA 1
ATOM 904 C C . ARG A 1 111 ? -3.415 -8.888 9.035 1.00 84.62 111 ARG A C 1
ATOM 906 O O . ARG A 1 111 ? -4.411 -8.484 9.636 1.00 84.62 111 ARG A O 1
ATOM 913 N N . PRO A 1 112 ? -3.064 -8.415 7.830 1.00 90.19 112 PRO A N 1
ATOM 914 C CA . PRO A 1 112 ? -3.914 -7.471 7.121 1.00 90.19 112 PRO A CA 1
ATOM 915 C C . PRO A 1 112 ? -5.273 -8.100 6.801 1.00 90.19 112 PRO A C 1
ATOM 917 O O . PRO A 1 112 ? -5.335 -9.244 6.344 1.00 90.19 112 PRO A O 1
ATOM 920 N N . ASP A 1 113 ? -6.346 -7.332 6.988 1.00 91.75 113 ASP A N 1
ATOM 921 C CA . ASP A 1 113 ? -7.678 -7.669 6.476 1.00 91.75 113 ASP A CA 1
ATOM 922 C C . ASP A 1 113 ? -7.669 -7.701 4.945 1.00 91.75 113 ASP A C 1
ATOM 924 O O . ASP A 1 113 ? -8.332 -8.527 4.319 1.00 91.75 113 ASP A O 1
ATOM 928 N N . VAL A 1 114 ? -6.910 -6.784 4.337 1.00 92.75 114 VAL A N 1
ATOM 929 C CA . VAL A 1 114 ? -6.771 -6.664 2.887 1.00 92.75 114 VAL A CA 1
ATOM 930 C C . VAL A 1 114 ? -5.306 -6.441 2.537 1.00 92.75 114 VAL A C 1
ATOM 932 O O . VAL A 1 114 ? -4.664 -5.509 3.023 1.00 92.75 114 VAL A O 1
ATOM 935 N N . LEU A 1 115 ? -4.793 -7.290 1.652 1.00 95.06 115 LEU A N 1
ATOM 936 C CA . LEU A 1 115 ? -3.440 -7.203 1.121 1.00 95.06 115 LEU A CA 1
ATOM 937 C C . LEU A 1 115 ? -3.503 -6.779 -0.348 1.00 95.06 115 LEU A C 1
ATOM 939 O O . LEU A 1 115 ? -4.136 -7.444 -1.166 1.00 95.06 115 LEU A O 1
ATOM 943 N N . ILE A 1 116 ? -2.857 -5.664 -0.676 1.00 96.38 116 ILE A N 1
ATOM 944 C CA . ILE A 1 116 ? -2.824 -5.078 -2.018 1.00 96.38 116 ILE A CA 1
ATOM 945 C C . ILE A 1 116 ? -1.397 -5.191 -2.527 1.00 96.38 116 ILE A C 1
ATOM 947 O O . ILE A 1 116 ? -0.470 -4.667 -1.914 1.00 96.38 116 ILE A O 1
ATOM 951 N N . ILE A 1 117 ? -1.223 -5.891 -3.640 1.00 96.00 117 ILE A N 1
ATOM 952 C CA . ILE A 1 117 ? 0.086 -6.306 -4.135 1.00 96.00 117 ILE A CA 1
ATOM 953 C C . ILE A 1 117 ? 0.259 -5.783 -5.557 1.00 96.00 117 ILE A C 1
ATOM 955 O O . ILE A 1 117 ? -0.661 -5.867 -6.370 1.00 96.00 117 ILE A O 1
ATOM 959 N N . GLY A 1 118 ? 1.445 -5.278 -5.873 1.00 94.44 118 GLY A N 1
ATOM 960 C CA . GLY A 1 118 ? 1.825 -4.979 -7.248 1.00 94.44 118 GLY A CA 1
ATOM 961 C C . GLY A 1 118 ? 3.292 -4.597 -7.369 1.00 94.44 118 GLY A C 1
ATOM 962 O O . GLY A 1 118 ? 3.875 -3.990 -6.478 1.00 94.44 118 GLY A O 1
ATOM 963 N N . GLY A 1 119 ? 3.897 -4.961 -8.488 1.00 88.88 119 GLY A N 1
ATOM 964 C CA . GLY A 1 119 ? 5.313 -4.744 -8.743 1.00 88.88 119 GLY A CA 1
ATOM 965 C C . GLY A 1 119 ? 5.678 -5.202 -10.148 1.00 88.88 119 GLY A C 1
ATOM 966 O O . GLY A 1 119 ? 4.797 -5.428 -10.978 1.00 88.88 119 GLY A O 1
ATOM 967 N N . GLY A 1 120 ? 6.976 -5.336 -10.413 1.00 85.69 120 GLY A N 1
ATOM 968 C CA . GLY A 1 120 ? 7.500 -5.807 -11.698 1.00 85.69 120 GLY A CA 1
ATOM 969 C C . GLY A 1 120 ? 8.040 -4.698 -12.602 1.00 85.69 120 GLY A C 1
ATOM 970 O O . GLY A 1 120 ? 8.872 -4.971 -13.466 1.00 85.69 120 GLY A O 1
ATOM 971 N N . ALA A 1 121 ? 7.682 -3.429 -12.368 1.00 88.31 121 ALA A N 1
ATOM 972 C CA . ALA A 1 121 ? 8.286 -2.318 -13.110 1.00 88.31 121 ALA A CA 1
ATOM 973 C C . ALA A 1 121 ? 9.797 -2.220 -12.831 1.00 88.31 121 ALA A C 1
ATOM 975 O O . ALA A 1 121 ? 10.588 -1.924 -13.726 1.00 88.31 121 ALA A O 1
ATOM 976 N N . TRP A 1 122 ? 10.209 -2.518 -11.596 1.00 88.75 122 TRP A N 1
ATOM 977 C CA . TRP A 1 122 ? 11.620 -2.567 -11.214 1.00 88.75 122 TRP A CA 1
ATOM 978 C C . TRP A 1 122 ? 12.353 -3.793 -11.757 1.00 88.75 122 TRP A C 1
ATOM 980 O O . TRP A 1 122 ? 13.515 -3.651 -12.137 1.00 88.75 122 TRP A O 1
ATOM 990 N N . ASP A 1 123 ? 11.700 -4.956 -11.842 1.00 88.00 123 ASP A N 1
ATOM 991 C CA . ASP A 1 123 ? 12.265 -6.133 -12.512 1.00 88.00 123 ASP A CA 1
ATOM 992 C C . ASP A 1 123 ? 12.500 -5.835 -14.003 1.00 88.00 123 ASP A C 1
ATOM 994 O O . ASP A 1 123 ? 13.591 -6.076 -14.524 1.00 88.00 123 ASP A O 1
ATOM 998 N N . LEU A 1 124 ? 11.532 -5.205 -14.678 1.00 85.88 124 LEU A N 1
ATOM 999 C CA . LEU A 1 124 ? 11.690 -4.774 -16.066 1.00 85.88 124 LEU A CA 1
ATOM 1000 C C . LEU A 1 124 ? 12.844 -3.777 -16.221 1.00 85.88 124 LEU A C 1
ATOM 1002 O O . LEU A 1 124 ? 13.674 -3.934 -17.111 1.00 85.88 124 LEU A O 1
ATOM 1006 N N . LEU A 1 125 ? 12.930 -2.770 -15.353 1.00 86.06 125 LEU A N 1
ATOM 1007 C CA . LEU A 1 125 ? 13.925 -1.706 -15.485 1.00 86.06 125 LEU A CA 1
ATOM 1008 C C . LEU A 1 125 ? 15.359 -2.177 -15.197 1.00 86.06 125 LEU A C 1
ATOM 1010 O O . LEU A 1 125 ? 16.288 -1.732 -15.872 1.00 86.06 125 LEU A O 1
ATOM 1014 N N . HIS A 1 126 ? 15.542 -3.060 -14.212 1.00 82.62 126 HIS A N 1
ATOM 1015 C CA . HIS A 1 126 ? 16.871 -3.390 -13.687 1.00 82.62 126 HIS A CA 1
ATOM 1016 C C . HIS A 1 126 ? 17.311 -4.829 -13.959 1.00 82.62 126 HIS A C 1
ATOM 1018 O O . HIS A 1 126 ? 18.509 -5.069 -14.036 1.00 82.62 126 HIS A O 1
ATOM 1024 N N . ARG A 1 127 ? 16.384 -5.782 -14.119 1.00 80.31 127 ARG A N 1
ATOM 1025 C CA . ARG A 1 127 ? 16.716 -7.215 -14.209 1.00 80.31 127 ARG A CA 1
ATOM 1026 C C . ARG A 1 127 ? 16.579 -7.801 -15.606 1.00 80.31 127 ARG A C 1
ATOM 1028 O O . ARG A 1 127 ? 17.322 -8.719 -15.922 1.00 80.31 127 ARG A O 1
ATOM 1035 N N . THR A 1 128 ? 15.715 -7.272 -16.473 1.00 66.31 128 THR A N 1
ATOM 1036 C CA . THR A 1 128 ? 15.599 -7.780 -17.863 1.00 66.31 128 THR A CA 1
ATOM 1037 C C . THR A 1 128 ? 16.781 -7.401 -18.761 1.00 66.31 128 THR A C 1
ATOM 1039 O O . THR A 1 128 ? 16.970 -7.988 -19.826 1.00 66.31 128 THR A O 1
ATOM 1042 N N . ARG A 1 129 ? 17.603 -6.432 -18.338 1.00 60.56 129 ARG A N 1
ATOM 1043 C CA . ARG A 1 129 ? 18.852 -6.062 -19.021 1.00 60.56 129 ARG A CA 1
ATOM 1044 C C . ARG A 1 129 ? 20.055 -6.906 -18.596 1.00 60.56 129 ARG A C 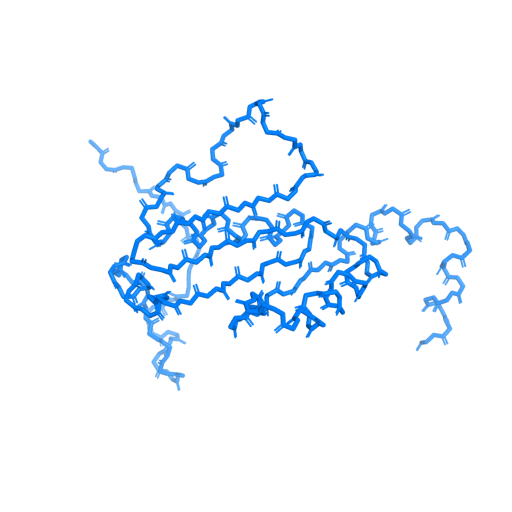1
ATOM 1046 O O . ARG A 1 129 ? 21.072 -6.850 -19.283 1.00 60.56 129 ARG A O 1
ATOM 1053 N N . ASP A 1 130 ? 19.936 -7.703 -17.535 1.00 63.25 130 ASP A N 1
ATOM 1054 C CA . ASP A 1 130 ? 20.959 -8.682 -17.172 1.00 63.25 130 ASP A CA 1
ATOM 1055 C C . ASP A 1 130 ? 20.893 -9.879 -18.122 1.00 63.25 130 ASP A C 1
ATOM 1057 O O . ASP A 1 130 ? 19.865 -10.551 -18.244 1.00 63.25 130 ASP A O 1
ATOM 1061 N N . ALA A 1 131 ? 22.012 -10.168 -18.791 1.00 58.81 131 ALA A N 1
ATOM 1062 C CA . ALA A 1 131 ? 22.112 -11.244 -19.779 1.00 58.81 131 ALA A CA 1
ATOM 1063 C C . ALA A 1 131 ? 21.718 -12.624 -19.214 1.00 58.81 131 ALA A C 1
ATOM 1065 O O . ALA A 1 131 ? 21.188 -13.446 -19.952 1.00 58.81 131 ALA A O 1
ATOM 1066 N N . ALA A 1 132 ? 21.907 -12.855 -17.909 1.00 63.28 132 ALA A N 1
ATOM 1067 C CA . ALA A 1 132 ? 21.527 -14.097 -17.233 1.00 63.28 132 ALA A CA 1
ATOM 1068 C C . ALA A 1 132 ? 20.001 -14.275 -17.074 1.00 63.28 132 ALA A C 1
ATOM 1070 O O . ALA A 1 132 ? 19.503 -15.400 -17.100 1.00 63.28 132 ALA A O 1
ATOM 1071 N N . ASN A 1 133 ? 19.246 -13.177 -16.952 1.00 55.69 133 ASN A N 1
ATOM 1072 C CA . ASN A 1 133 ? 17.793 -13.210 -16.749 1.00 55.69 133 ASN A CA 1
ATOM 1073 C C . ASN A 1 133 ? 17.003 -13.248 -18.066 1.00 55.69 133 ASN A C 1
ATOM 1075 O O . ASN A 1 133 ? 15.852 -13.679 -18.071 1.00 55.69 133 ASN A O 1
ATOM 1079 N N . ARG A 1 134 ? 17.611 -12.842 -19.190 1.00 54.94 134 ARG A N 1
ATOM 1080 C CA . ARG A 1 134 ? 17.009 -12.963 -20.533 1.00 54.94 134 ARG A CA 1
ATOM 1081 C C . ARG A 1 134 ? 16.720 -14.413 -20.916 1.00 54.94 134 ARG A C 1
ATOM 1083 O O . ARG A 1 134 ? 15.623 -14.721 -21.360 1.00 54.94 134 ARG A O 1
ATOM 1090 N N . THR A 1 135 ? 17.651 -15.318 -20.628 1.00 55.94 135 THR A N 1
ATOM 1091 C CA . THR A 1 135 ? 17.508 -16.756 -20.907 1.00 55.94 135 THR A CA 1
ATOM 1092 C C . THR A 1 135 ? 16.315 -17.420 -20.215 1.00 55.94 135 THR A C 1
ATOM 1094 O O . THR A 1 135 ? 15.807 -18.409 -20.730 1.00 55.94 135 THR A O 1
ATOM 1097 N N . LEU A 1 136 ? 15.843 -16.888 -19.080 1.00 56.28 136 LEU A N 1
ATOM 1098 C CA . LEU A 1 136 ? 14.666 -17.402 -18.358 1.00 56.28 136 LEU A CA 1
ATOM 1099 C C . LEU A 1 136 ? 13.335 -16.848 -18.894 1.00 56.28 136 LEU A C 1
ATOM 1101 O O . LEU A 1 136 ? 12.287 -17.450 -18.677 1.00 56.28 136 LEU A O 1
ATOM 1105 N N . LEU A 1 137 ? 13.366 -15.698 -19.571 1.00 54.69 137 LEU A N 1
ATOM 1106 C CA . LEU A 1 137 ? 12.186 -15.082 -20.183 1.00 54.69 137 LEU A CA 1
ATOM 1107 C C . LEU A 1 137 ? 11.937 -15.613 -21.598 1.00 54.69 137 LEU A C 1
ATOM 1109 O O . LEU A 1 137 ? 10.785 -15.764 -21.976 1.00 54.69 137 LEU A O 1
ATOM 1113 N N . ASP A 1 138 ? 13.000 -15.950 -22.332 1.00 54.34 138 ASP A N 1
ATOM 1114 C CA . ASP A 1 138 ? 12.923 -16.502 -23.694 1.00 54.34 138 ASP A CA 1
ATOM 1115 C C . ASP A 1 138 ? 12.644 -18.024 -23.726 1.00 54.34 138 ASP A C 1
ATOM 1117 O O . ASP A 1 138 ? 12.589 -18.629 -24.796 1.00 54.34 138 ASP A O 1
ATOM 1121 N N . SER A 1 139 ? 12.514 -18.664 -22.559 1.00 55.34 139 SER A N 1
ATOM 1122 C CA . SER A 1 139 ? 12.258 -20.106 -22.406 1.00 55.34 139 SER A CA 1
ATOM 1123 C C . SER A 1 139 ? 10.829 -20.453 -21.952 1.00 55.34 139 SER A C 1
ATOM 1125 O O . SER A 1 139 ? 10.550 -21.626 -21.699 1.00 55.34 139 SER A O 1
ATOM 1127 N N . ASN A 1 140 ? 9.926 -19.465 -21.905 1.00 42.62 140 ASN A N 1
ATOM 1128 C CA . ASN A 1 140 ? 8.469 -19.634 -21.771 1.00 42.62 140 ASN A CA 1
ATOM 1129 C C . ASN A 1 140 ? 7.744 -19.052 -22.991 1.00 42.62 140 ASN A C 1
ATOM 1131 O O . ASN A 1 140 ? 6.572 -19.438 -23.199 1.00 42.62 140 ASN A O 1
#